Protein AF-A0A8T4CDT0-F1 (afdb_monomer_lite)

Foldseek 3Di:
DDKWKWWFDPVCPVVVVVLCPPPLNVPWDWDWDACVVLVHPDRTIIIMTHDDPVNVVSSQVSCVVGTHTDPPVVRVSVVVSVVVVVVVVVVVVVVVPPD

Radius of gyration: 14.6 Å; chains: 1; bounding box: 38×32×34 Å

Structure (mmCIF, N/CA/C/O backbone):
data_AF-A0A8T4CDT0-F1
#
_entry.id   AF-A0A8T4CDT0-F1
#
loop_
_atom_site.group_PDB
_atom_site.id
_atom_site.type_symbol
_atom_site.label_atom_id
_atom_site.label_alt_id
_atom_site.label_comp_id
_atom_site.label_asym_id
_atom_site.label_entity_id
_atom_site.label_seq_id
_atom_site.pdbx_PDB_ins_code
_atom_site.Cartn_x
_atom_site.Cartn_y
_atom_site.Cartn_z
_atom_site.occupancy
_atom_site.B_iso_or_equiv
_atom_site.auth_seq_id
_atom_site.auth_comp_id
_atom_site.auth_asym_id
_atom_site.auth_atom_id
_atom_site.pdbx_PDB_model_num
ATOM 1 N N . MET A 1 1 ? 11.350 -11.730 -0.904 1.00 78.62 1 MET A N 1
ATOM 2 C CA . MET A 1 1 ? 10.974 -10.304 -0.797 1.00 78.62 1 MET A CA 1
ATOM 3 C C . MET A 1 1 ? 9.542 -10.195 -1.274 1.00 78.62 1 MET A C 1
ATOM 5 O O . MET A 1 1 ? 9.221 -10.829 -2.272 1.00 78.62 1 MET A O 1
ATOM 9 N N . ALA A 1 2 ? 8.692 -9.511 -0.519 1.00 90.19 2 ALA A N 1
ATOM 10 C CA . ALA A 1 2 ? 7.264 -9.381 -0.782 1.00 90.19 2 ALA A CA 1
ATOM 11 C C . ALA A 1 2 ? 6.897 -7.899 -0.911 1.00 90.19 2 ALA A C 1
ATOM 13 O O . ALA A 1 2 ? 7.514 -7.050 -0.266 1.00 90.19 2 ALA A O 1
ATOM 14 N N . THR A 1 3 ? 5.886 -7.615 -1.728 1.00 92.69 3 THR A N 1
ATOM 15 C CA . THR A 1 3 ? 5.437 -6.256 -2.034 1.00 92.69 3 THR A CA 1
ATOM 16 C C . THR A 1 3 ? 3.921 -6.186 -1.926 1.00 92.69 3 THR A C 1
ATOM 18 O O . THR A 1 3 ? 3.222 -7.108 -2.350 1.00 92.69 3 THR A O 1
ATOM 21 N N . VAL A 1 4 ? 3.402 -5.095 -1.370 1.00 94.38 4 VAL A N 1
ATOM 22 C CA . VAL A 1 4 ? 1.969 -4.792 -1.357 1.00 94.38 4 VAL A CA 1
ATOM 23 C C . VAL A 1 4 ? 1.745 -3.336 -1.731 1.00 94.38 4 VAL A C 1
ATOM 25 O O . VAL A 1 4 ? 2.520 -2.466 -1.346 1.00 94.38 4 VAL A O 1
ATOM 28 N N . VAL A 1 5 ? 0.666 -3.079 -2.464 1.00 95.12 5 VAL A N 1
ATOM 29 C CA . VAL A 1 5 ? 0.188 -1.726 -2.745 1.00 95.12 5 VAL A CA 1
ATOM 30 C C . VAL A 1 5 ? -1.140 -1.551 -2.034 1.00 95.12 5 VAL A C 1
ATOM 32 O O . VAL A 1 5 ? -2.063 -2.330 -2.255 1.00 95.12 5 VAL A O 1
ATOM 35 N N . ILE A 1 6 ? -1.229 -0.550 -1.168 1.00 94.94 6 ILE A N 1
ATOM 36 C CA . ILE A 1 6 ? -2.432 -0.239 -0.402 1.00 94.94 6 ILE A CA 1
ATOM 37 C C . ILE A 1 6 ? -3.058 1.028 -0.972 1.00 94.94 6 ILE A C 1
ATOM 39 O O . ILE A 1 6 ? -2.410 2.073 -1.031 1.00 94.94 6 ILE A O 1
ATOM 43 N N . GLY A 1 7 ? -4.320 0.924 -1.385 1.00 94.69 7 GLY A N 1
ATOM 44 C CA . GLY A 1 7 ? -5.133 2.053 -1.812 1.00 94.69 7 GLY A CA 1
ATOM 45 C C . GLY A 1 7 ? -5.822 2.689 -0.611 1.00 94.69 7 GLY A C 1
ATOM 46 O O . GLY A 1 7 ? -6.759 2.123 -0.051 1.00 94.69 7 GLY A O 1
ATOM 47 N N . VAL A 1 8 ? -5.364 3.872 -0.213 1.00 94.44 8 VAL A N 1
ATOM 48 C CA . VAL A 1 8 ? -5.927 4.655 0.890 1.00 94.44 8 VAL A CA 1
ATOM 49 C C . VAL A 1 8 ? -6.851 5.727 0.328 1.00 94.44 8 VAL A C 1
ATOM 51 O O . VAL A 1 8 ? -6.504 6.433 -0.621 1.00 94.44 8 VAL A O 1
ATOM 54 N N . LYS A 1 9 ? -8.041 5.884 0.914 1.00 90.44 9 LYS A N 1
ATOM 55 C CA . LYS A 1 9 ? -8.953 6.961 0.506 1.00 90.44 9 LYS A CA 1
ATOM 56 C C . LYS A 1 9 ? -8.366 8.320 0.875 1.00 90.44 9 LYS A C 1
ATOM 58 O O . LYS A 1 9 ? -7.773 8.481 1.942 1.00 90.44 9 LYS A O 1
ATOM 63 N N . LYS A 1 10 ? -8.599 9.324 0.027 1.00 86.94 10 LYS A N 1
ATOM 64 C CA . LYS A 1 10 ? -8.063 10.682 0.200 1.00 86.94 10 LYS A CA 1
ATOM 65 C C . LYS A 1 10 ? -8.385 11.294 1.572 1.00 86.94 10 LYS A C 1
ATOM 67 O O . LYS A 1 10 ? -7.527 11.940 2.162 1.00 86.94 10 LYS A O 1
ATOM 72 N N . GLU A 1 11 ? -9.564 11.007 2.123 1.00 89.00 11 GLU A N 1
ATOM 73 C CA . GLU A 1 11 ? -10.004 11.439 3.462 1.00 89.00 11 GLU A CA 1
ATOM 74 C C . GLU A 1 11 ? -9.150 10.896 4.629 1.00 89.00 11 GLU A C 1
ATOM 76 O O . GLU A 1 11 ? -9.064 11.531 5.678 1.00 89.00 11 GLU A O 1
ATOM 81 N N . PHE A 1 12 ? -8.484 9.748 4.456 1.00 91.06 12 PHE A N 1
ATOM 82 C CA . PHE A 1 12 ? -7.653 9.123 5.491 1.00 91.06 12 PHE A CA 1
ATOM 83 C C . PHE A 1 12 ? -6.150 9.322 5.277 1.00 91.06 12 PHE A C 1
ATOM 85 O O . PHE A 1 12 ? -5.348 8.856 6.088 1.00 91.06 12 PHE A O 1
ATOM 92 N N . THR A 1 13 ? -5.749 10.049 4.232 1.00 88.06 13 THR A N 1
ATOM 93 C CA . THR A 1 13 ? -4.335 10.346 3.936 1.00 88.06 13 THR A CA 1
ATOM 94 C C . THR A 1 13 ? -3.607 10.991 5.107 1.00 88.06 13 THR A C 1
ATOM 96 O O . THR A 1 13 ? -2.466 10.636 5.384 1.00 88.06 13 THR A O 1
ATOM 99 N N . SER A 1 14 ? -4.280 11.850 5.875 1.00 90.00 14 SER A N 1
ATOM 100 C CA . SER A 1 14 ? -3.706 12.484 7.067 1.00 90.00 14 SER A CA 1
ATOM 101 C C . SER A 1 14 ? -3.322 11.493 8.173 1.00 90.00 14 SER A C 1
ATOM 103 O O . SER A 1 14 ? -2.490 11.825 9.012 1.00 90.00 14 SER A O 1
ATOM 105 N N . LYS A 1 15 ? -3.894 10.279 8.182 1.00 90.06 15 LYS A N 1
ATOM 106 C CA . LYS A 1 15 ? -3.563 9.219 9.150 1.00 90.06 15 LYS A CA 1
ATOM 107 C C . LYS A 1 15 ? -2.398 8.340 8.697 1.00 90.06 15 LYS A C 1
ATOM 109 O O . LYS A 1 15 ? -1.733 7.744 9.538 1.00 90.06 15 LYS A O 1
ATOM 114 N N . VAL A 1 16 ? -2.108 8.283 7.394 1.00 90.69 16 VAL A N 1
ATOM 115 C CA . VAL A 1 16 ? -1.031 7.451 6.823 1.00 90.69 16 VAL A CA 1
ATOM 116 C C . VAL A 1 16 ? 0.325 7.662 7.517 1.00 90.69 16 VAL A C 1
ATOM 118 O O . VAL A 1 16 ? 0.945 6.661 7.869 1.00 90.69 16 VAL A O 1
ATOM 121 N N . PRO A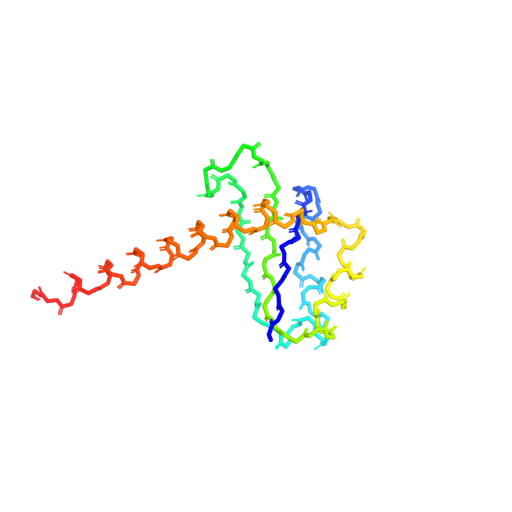 1 17 ? 0.790 8.896 7.803 1.00 90.75 17 PRO A N 1
ATOM 122 C CA . PRO A 1 17 ? 2.078 9.107 8.465 1.00 90.75 17 PRO A CA 1
ATOM 123 C C . PRO A 1 17 ? 2.168 8.483 9.860 1.00 90.75 17 PRO A C 1
ATOM 125 O O . PRO A 1 17 ? 3.258 8.135 10.299 1.00 90.75 17 PRO A O 1
ATOM 128 N N . GLU A 1 18 ? 1.048 8.366 10.575 1.00 92.19 18 GLU A N 1
ATOM 129 C CA . GLU A 1 18 ? 1.000 7.713 11.885 1.00 92.19 18 GLU A CA 1
ATOM 130 C C . GLU A 1 18 ? 1.064 6.190 11.737 1.00 92.19 18 GLU A C 1
ATOM 132 O O . GLU A 1 18 ? 1.841 5.538 12.428 1.00 92.19 18 GLU A O 1
ATOM 137 N N . LEU A 1 19 ? 0.328 5.637 10.771 1.00 91.12 19 LEU A N 1
ATOM 138 C CA . LEU A 1 19 ? 0.334 4.206 10.453 1.00 91.12 19 LEU A CA 1
ATOM 139 C C . LEU A 1 19 ? 1.715 3.706 10.006 1.00 91.12 19 LEU A C 1
ATOM 141 O O . LEU A 1 19 ? 2.134 2.608 10.366 1.00 91.12 19 LEU A O 1
ATOM 145 N N . LEU A 1 20 ? 2.448 4.528 9.253 1.00 90.00 20 LEU A N 1
ATOM 146 C CA . LEU A 1 20 ? 3.799 4.209 8.788 1.00 90.00 20 LEU A CA 1
ATOM 147 C C . LEU A 1 20 ? 4.846 4.179 9.910 1.00 90.00 20 LEU A C 1
ATOM 149 O O . LEU A 1 20 ? 5.919 3.623 9.703 1.00 90.00 20 LEU A O 1
ATOM 153 N N . LYS A 1 21 ? 4.553 4.742 11.091 1.00 91.38 21 LYS A N 1
ATOM 154 C CA . LYS A 1 21 ? 5.447 4.692 12.262 1.00 91.38 21 LYS A CA 1
ATOM 155 C C . LYS A 1 21 ? 5.391 3.363 13.014 1.00 91.38 21 LYS A C 1
ATOM 157 O O . LYS A 1 21 ? 6.119 3.205 13.991 1.00 91.38 21 LYS A O 1
ATOM 162 N N . ASP A 1 22 ? 4.541 2.425 12.598 1.00 93.25 22 ASP A N 1
ATOM 163 C CA . ASP A 1 22 ? 4.534 1.078 13.167 1.00 93.25 22 ASP A CA 1
ATOM 164 C C . ASP A 1 22 ? 5.935 0.447 13.068 1.00 93.25 22 ASP A C 1
ATOM 166 O O . ASP A 1 22 ? 6.613 0.561 12.045 1.00 93.25 22 ASP A O 1
ATOM 170 N N . ASP A 1 23 ? 6.393 -0.201 14.142 1.00 90.75 23 ASP A N 1
ATOM 171 C CA . ASP A 1 23 ? 7.771 -0.704 14.254 1.00 90.75 23 ASP A CA 1
ATOM 172 C C . ASP A 1 23 ? 8.135 -1.707 13.150 1.00 90.75 23 ASP A C 1
ATOM 174 O O . ASP A 1 23 ? 9.277 -1.732 12.697 1.00 90.75 23 ASP A O 1
ATOM 178 N N . LEU A 1 24 ? 7.179 -2.508 12.672 1.00 91.62 24 LEU A N 1
ATOM 179 C CA . LEU A 1 24 ? 7.445 -3.458 11.594 1.00 91.62 24 LEU A CA 1
ATOM 180 C C . LEU A 1 24 ? 7.306 -2.800 10.225 1.00 91.62 24 LEU A C 1
ATOM 182 O O . LEU A 1 24 ? 8.109 -3.099 9.345 1.00 91.62 24 LEU A O 1
ATOM 186 N N . VAL A 1 25 ? 6.329 -1.909 10.036 1.00 91.50 25 VAL A N 1
ATOM 187 C CA . VAL A 1 25 ? 6.105 -1.232 8.747 1.00 91.50 25 VAL A CA 1
ATOM 188 C C . VAL A 1 25 ? 7.235 -0.248 8.437 1.00 91.50 25 VAL A C 1
ATOM 190 O O . VAL A 1 25 ? 7.775 -0.279 7.337 1.00 91.50 25 VAL A O 1
ATOM 193 N N . SER A 1 26 ? 7.657 0.556 9.417 1.00 92.31 26 SER A N 1
ATOM 194 C CA . SER A 1 26 ? 8.724 1.565 9.282 1.00 92.31 26 SER A CA 1
ATOM 195 C C . SER A 1 26 ? 10.099 0.991 8.928 1.00 92.31 26 SER A C 1
ATOM 197 O O . SER A 1 26 ? 10.955 1.708 8.416 1.00 92.31 26 SER A O 1
ATOM 199 N N . ARG A 1 27 ? 10.321 -0.304 9.184 1.00 93.50 27 ARG A N 1
ATOM 200 C CA . ARG A 1 27 ? 11.545 -1.029 8.803 1.00 93.50 27 ARG A CA 1
ATOM 201 C C . ARG A 1 27 ? 11.543 -1.500 7.349 1.00 93.50 27 ARG A C 1
ATOM 203 O O . ARG A 1 27 ? 12.552 -2.040 6.899 1.00 93.50 27 ARG A O 1
ATOM 210 N N . GLN A 1 28 ? 10.417 -1.372 6.651 1.00 94.12 28 GLN A N 1
ATOM 211 C CA . GLN A 1 28 ? 10.286 -1.760 5.250 1.00 94.12 28 GLN A CA 1
ATOM 212 C C . GLN A 1 28 ? 10.558 -0.562 4.335 1.00 94.12 28 GLN A C 1
ATOM 214 O O . GLN A 1 28 ? 10.541 0.592 4.766 1.00 94.12 28 GLN A O 1
ATOM 219 N N . SER A 1 29 ? 10.773 -0.834 3.052 1.00 93.81 29 SER A N 1
ATOM 220 C CA . SER A 1 29 ? 10.834 0.209 2.033 1.00 93.81 29 SER A CA 1
ATOM 221 C C . SER A 1 29 ? 9.419 0.694 1.738 1.00 93.81 29 SER A C 1
ATOM 223 O O . SER A 1 29 ? 8.570 -0.085 1.311 1.00 93.81 29 SER A O 1
ATOM 225 N N . ILE A 1 30 ? 9.156 1.973 2.003 1.00 93.25 30 ILE A N 1
ATOM 226 C CA . ILE A 1 30 ? 7.837 2.588 1.843 1.00 93.25 30 ILE A CA 1
ATOM 227 C C . ILE A 1 30 ? 7.925 3.662 0.764 1.00 93.25 30 ILE A C 1
ATOM 229 O O . ILE A 1 30 ? 8.667 4.633 0.913 1.00 93.25 30 ILE A O 1
ATOM 233 N N . THR A 1 31 ? 7.097 3.533 -0.265 1.00 92.12 31 THR A N 1
ATOM 234 C CA . THR A 1 31 ? 6.943 4.523 -1.330 1.00 92.12 31 THR A CA 1
ATOM 235 C C . THR A 1 31 ? 5.499 4.995 -1.366 1.00 92.12 31 THR A C 1
ATOM 237 O O . THR A 1 31 ? 4.569 4.192 -1.401 1.00 92.12 31 THR A O 1
ATOM 240 N N . THR A 1 32 ? 5.286 6.308 -1.355 1.00 91.88 32 THR A N 1
ATOM 241 C CA . THR A 1 32 ? 3.947 6.902 -1.414 1.00 91.88 32 THR A CA 1
ATOM 242 C C . THR A 1 32 ? 3.763 7.713 -2.691 1.00 91.88 32 THR A C 1
ATOM 244 O O . THR A 1 32 ? 4.610 8.528 -3.075 1.00 91.88 32 THR A O 1
ATOM 247 N N . ARG A 1 33 ? 2.646 7.472 -3.379 1.00 91.62 33 ARG A N 1
ATOM 248 C CA .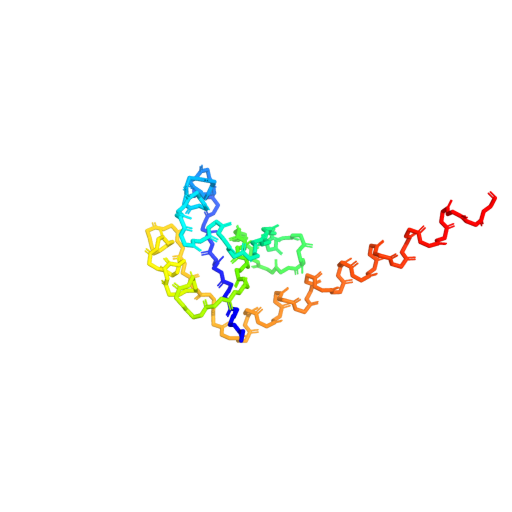 ARG A 1 33 ? 2.282 8.143 -4.631 1.00 91.62 33 ARG A CA 1
ATOM 249 C C . ARG A 1 33 ? 0.784 8.362 -4.704 1.00 91.62 33 ARG A C 1
ATOM 251 O O . ARG A 1 33 ? 0.001 7.578 -4.187 1.00 91.62 33 ARG A O 1
ATOM 258 N N . GLU A 1 34 ? 0.369 9.421 -5.375 1.00 90.69 34 GLU A N 1
ATOM 259 C CA . GLU A 1 34 ? -1.040 9.616 -5.700 1.00 90.69 34 GLU A CA 1
ATOM 260 C C . GLU A 1 34 ? -1.359 8.876 -6.997 1.00 90.69 34 GLU A C 1
ATOM 262 O O . GLU A 1 34 ? -0.589 8.948 -7.952 1.00 90.69 34 GLU A O 1
ATOM 267 N N . ALA A 1 35 ? -2.500 8.191 -7.066 1.00 89.25 35 ALA A N 1
ATOM 268 C CA . ALA A 1 35 ? -2.913 7.512 -8.293 1.00 89.25 35 ALA A CA 1
ATOM 269 C C . ALA A 1 35 ? -3.026 8.488 -9.483 1.00 89.25 35 ALA A C 1
ATOM 271 O O . ALA A 1 35 ? -2.613 8.155 -10.593 1.00 89.25 35 ALA A O 1
ATOM 272 N N . ALA A 1 36 ? -3.457 9.727 -9.230 1.00 86.94 36 ALA A N 1
ATOM 273 C CA . ALA A 1 36 ? -3.474 10.794 -10.227 1.00 86.94 36 ALA A CA 1
ATOM 274 C C . ALA A 1 36 ? -2.076 11.141 -10.781 1.00 86.94 36 ALA A C 1
ATOM 276 O O . ALA A 1 36 ? -1.965 11.477 -11.958 1.00 86.94 36 ALA A O 1
ATOM 277 N N . ALA A 1 37 ? -1.015 11.032 -9.970 1.00 86.00 37 ALA A N 1
ATOM 278 C CA . ALA A 1 37 ? 0.360 11.271 -10.421 1.00 86.00 37 ALA A CA 1
ATOM 279 C C . ALA A 1 37 ? 0.848 10.173 -11.381 1.00 86.00 37 ALA A C 1
ATOM 281 O O . ALA A 1 37 ? 1.627 10.448 -12.282 1.00 86.00 37 ALA A O 1
ATOM 282 N N . LEU A 1 38 ? 0.323 8.952 -11.238 1.00 84.19 38 LEU A N 1
ATOM 283 C CA . LEU A 1 38 ? 0.624 7.810 -12.108 1.00 84.19 38 LEU A CA 1
ATOM 284 C C . LEU A 1 38 ? -0.285 7.731 -13.346 1.00 84.19 38 LEU A C 1
ATOM 286 O O . LEU A 1 38 ? -0.324 6.696 -14.012 1.00 84.19 38 LEU A O 1
ATOM 290 N N . GLU A 1 39 ? -1.043 8.795 -13.635 1.00 83.31 39 GLU A N 1
ATOM 291 C CA . GLU A 1 39 ? -2.050 8.847 -14.706 1.00 83.31 39 GLU A CA 1
ATOM 292 C C . GLU A 1 39 ? -3.147 7.769 -14.569 1.00 83.31 39 GLU A C 1
ATOM 294 O O . GLU A 1 39 ? -3.806 7.395 -15.544 1.00 83.31 39 GLU A O 1
ATOM 299 N N . LEU A 1 40 ? -3.363 7.256 -13.354 1.00 83.69 40 LEU A N 1
ATOM 300 C CA . LEU A 1 40 ? -4.407 6.278 -13.070 1.00 83.69 40 LEU A CA 1
ATOM 301 C C . LEU A 1 40 ? -5.740 6.997 -12.847 1.00 83.69 40 LEU A C 1
ATOM 303 O O . LEU A 1 40 ? -5.803 8.060 -12.230 1.00 83.69 40 LEU A O 1
ATOM 307 N N . LYS A 1 41 ? -6.843 6.383 -13.291 1.00 77.38 41 LYS A N 1
ATOM 308 C CA . LYS A 1 41 ? -8.217 6.896 -13.101 1.00 77.38 41 LYS A CA 1
ATOM 309 C C . LYS A 1 41 ? -8.745 6.689 -11.672 1.00 77.38 41 LYS A C 1
ATOM 311 O O . LYS A 1 41 ? -9.919 6.384 -11.486 1.00 77.38 41 LYS A O 1
ATOM 316 N N . SER A 1 42 ? -7.880 6.826 -10.676 1.00 80.69 42 SER A N 1
ATOM 317 C CA . SER A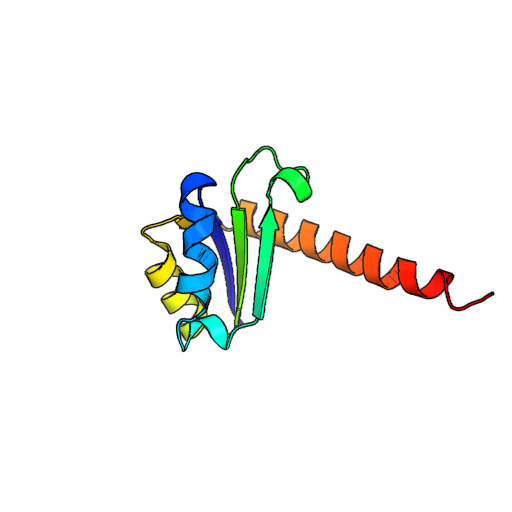 1 42 ? -8.206 6.670 -9.262 1.00 80.69 42 SER A CA 1
ATOM 318 C C . SER A 1 42 ? -7.750 7.907 -8.498 1.00 80.69 42 SER A C 1
ATOM 320 O O . SER A 1 42 ? -6.692 8.464 -8.766 1.00 80.69 42 SER A O 1
ATOM 322 N N . GLU A 1 43 ? -8.532 8.320 -7.505 1.00 85.44 43 GLU A N 1
ATOM 323 C CA . GLU A 1 43 ? -8.183 9.416 -6.583 1.00 85.44 43 GLU A CA 1
ATOM 324 C C . GLU A 1 43 ? -7.606 8.890 -5.258 1.00 85.44 43 GLU A C 1
ATOM 326 O O . GLU A 1 43 ? -7.604 9.573 -4.231 1.00 85.44 43 GLU A O 1
ATOM 331 N N . LEU A 1 44 ? -7.158 7.634 -5.268 1.00 90.50 44 LEU A N 1
ATOM 332 C CA . LEU A 1 44 ? -6.597 6.960 -4.108 1.00 90.50 44 LEU A CA 1
ATOM 333 C C . LEU A 1 44 ? -5.143 7.378 -3.889 1.00 90.50 44 LEU A C 1
ATOM 335 O O . LEU A 1 44 ? -4.378 7.614 -4.826 1.00 90.50 44 LEU A O 1
ATOM 339 N N . PHE A 1 45 ? -4.761 7.413 -2.621 1.00 92.81 45 PHE A N 1
ATOM 340 C CA . PHE A 1 45 ? -3.381 7.548 -2.202 1.00 92.81 45 PHE A CA 1
ATOM 341 C C . PHE A 1 45 ? -2.761 6.158 -2.096 1.00 92.81 45 PHE A C 1
ATOM 343 O O . PHE A 1 45 ? -3.236 5.309 -1.344 1.00 92.81 45 PHE A O 1
ATOM 350 N N . LEU A 1 46 ? -1.726 5.916 -2.885 1.00 93.25 46 LEU A N 1
ATOM 351 C CA . LEU A 1 46 ? -1.082 4.624 -3.036 1.00 93.25 46 LEU A CA 1
ATOM 352 C C . LEU A 1 46 ? 0.118 4.545 -2.102 1.00 93.25 46 LEU A C 1
ATOM 354 O O . LEU A 1 46 ? 1.028 5.373 -2.157 1.00 93.25 46 LEU A O 1
ATOM 358 N N . VAL A 1 47 ? 0.118 3.524 -1.253 1.00 94.31 47 VAL A N 1
ATOM 359 C CA . VAL A 1 47 ? 1.225 3.212 -0.350 1.00 94.31 47 VAL A CA 1
ATOM 360 C C . VAL A 1 47 ? 1.806 1.873 -0.780 1.00 94.31 47 VAL A C 1
ATOM 362 O O . VAL A 1 47 ? 1.195 0.826 -0.570 1.00 94.31 47 VAL A O 1
ATOM 365 N N . ILE A 1 48 ? 2.964 1.914 -1.429 1.00 94.62 48 ILE A N 1
ATOM 366 C CA . ILE A 1 48 ? 3.730 0.738 -1.832 1.00 94.62 48 ILE A CA 1
ATOM 367 C C . ILE A 1 48 ? 4.681 0.392 -0.693 1.00 94.62 48 ILE A C 1
ATOM 369 O O . ILE A 1 48 ? 5.428 1.246 -0.220 1.00 94.62 48 ILE A O 1
ATOM 373 N N . ILE A 1 49 ? 4.632 -0.852 -0.234 1.00 94.56 49 ILE A N 1
ATOM 374 C CA . ILE A 1 49 ? 5.477 -1.345 0.850 1.00 94.56 49 ILE A CA 1
ATOM 375 C C . ILE A 1 49 ? 6.195 -2.585 0.337 1.00 94.56 49 ILE A C 1
ATOM 377 O O . ILE A 1 49 ? 5.555 -3.548 -0.087 1.00 94.56 49 ILE A O 1
ATOM 381 N N . GLU A 1 50 ? 7.522 -2.544 0.370 1.00 93.62 50 GLU A N 1
ATOM 382 C CA . GLU A 1 50 ? 8.424 -3.589 -0.104 1.00 93.62 50 GLU A CA 1
ATOM 383 C C . GLU A 1 50 ? 9.300 -4.067 1.049 1.00 93.62 50 GLU A C 1
ATOM 385 O O . GLU A 1 50 ? 9.974 -3.282 1.716 1.00 93.62 50 GLU A O 1
ATOM 390 N N . GLY A 1 51 ? 9.290 -5.371 1.313 1.00 92.81 51 GLY A N 1
ATOM 391 C CA . GLY A 1 51 ? 9.975 -5.888 2.486 1.00 92.81 51 GLY A CA 1
ATOM 392 C C . GLY A 1 51 ? 9.853 -7.388 2.692 1.00 92.81 51 GLY A C 1
ATOM 393 O O . GLY A 1 51 ? 9.801 -8.186 1.747 1.00 92.81 51 GLY A O 1
ATOM 394 N N . ASN A 1 52 ? 9.856 -7.789 3.961 1.00 93.62 52 ASN A N 1
ATOM 395 C CA . ASN A 1 52 ? 9.624 -9.173 4.360 1.00 93.62 52 ASN A CA 1
ATOM 396 C C . ASN A 1 52 ? 8.128 -9.461 4.563 1.00 93.62 52 ASN A C 1
ATOM 398 O O . ASN A 1 52 ? 7.330 -8.557 4.791 1.00 93.62 52 ASN A O 1
ATOM 402 N N . GLU A 1 53 ? 7.743 -10.737 4.528 1.00 92.62 53 GLU A N 1
ATOM 403 C CA . GLU A 1 53 ? 6.336 -11.147 4.669 1.00 92.62 53 GLU A CA 1
ATOM 404 C C . GLU A 1 53 ? 5.692 -10.596 5.947 1.00 92.62 53 GLU A C 1
ATOM 406 O O . GLU A 1 53 ? 4.601 -10.040 5.885 1.00 92.62 53 GLU A O 1
ATOM 411 N N . LYS A 1 54 ? 6.414 -10.616 7.076 1.00 92.44 54 LYS A N 1
ATOM 412 C CA . LYS A 1 54 ? 5.929 -10.074 8.356 1.00 92.44 54 LYS A CA 1
ATOM 413 C C . LYS A 1 54 ? 5.585 -8.583 8.289 1.00 92.44 54 LYS A C 1
ATOM 415 O O . LYS A 1 54 ? 4.560 -8.170 8.824 1.00 92.44 54 LYS A O 1
ATOM 420 N N . GLY A 1 55 ? 6.431 -7.772 7.654 1.00 93.19 55 GLY A N 1
ATOM 421 C CA . GLY A 1 55 ? 6.183 -6.342 7.470 1.00 93.19 55 GLY A CA 1
ATOM 422 C C . GLY A 1 55 ? 4.990 -6.086 6.552 1.00 93.19 55 GLY A C 1
ATOM 423 O O . GLY A 1 55 ? 4.179 -5.206 6.828 1.00 93.19 55 GLY A O 1
ATOM 424 N N . ILE A 1 56 ? 4.833 -6.906 5.510 1.00 93.69 56 ILE A N 1
ATOM 425 C CA . ILE A 1 56 ? 3.705 -6.828 4.574 1.00 93.69 56 ILE A CA 1
ATOM 426 C C . ILE A 1 56 ? 2.384 -7.219 5.239 1.00 93.69 56 ILE A C 1
ATOM 428 O O . ILE A 1 56 ? 1.381 -6.526 5.069 1.00 93.69 56 ILE A O 1
ATOM 432 N N . GLU A 1 57 ? 2.359 -8.307 6.006 1.00 94.12 57 GLU A N 1
ATOM 433 C CA . GLU A 1 57 ? 1.178 -8.710 6.770 1.00 94.12 57 GLU A CA 1
ATOM 434 C C . GLU A 1 57 ? 0.788 -7.628 7.775 1.00 94.12 57 GLU A C 1
ATOM 436 O O . GLU A 1 57 ? -0.371 -7.208 7.806 1.00 94.12 57 GLU A O 1
ATOM 441 N N . ARG A 1 58 ? 1.766 -7.091 8.515 1.00 94.69 58 ARG A N 1
ATOM 442 C CA . ARG A 1 58 ? 1.517 -6.005 9.461 1.00 94.69 58 ARG A CA 1
ATOM 443 C C . ARG A 1 58 ? 0.969 -4.758 8.775 1.00 94.69 58 ARG A C 1
ATOM 445 O O . ARG A 1 58 ? 0.005 -4.179 9.265 1.00 94.69 58 ARG A O 1
ATOM 452 N N . ALA A 1 59 ? 1.531 -4.370 7.633 1.00 93.56 59 ALA A N 1
ATOM 453 C CA . ALA A 1 59 ? 1.035 -3.242 6.858 1.00 93.56 59 ALA A CA 1
ATOM 454 C C . ALA A 1 59 ? -0.432 -3.427 6.455 1.00 93.56 59 ALA A C 1
ATOM 456 O O . ALA A 1 59 ? -1.240 -2.522 6.649 1.00 93.56 59 ALA A O 1
ATOM 457 N N . LYS A 1 60 ? -0.813 -4.615 5.970 1.00 93.25 60 LYS A N 1
ATOM 458 C CA . LYS A 1 60 ? -2.216 -4.906 5.645 1.00 93.25 60 LYS A CA 1
ATOM 459 C C . LYS A 1 60 ? -3.114 -4.705 6.862 1.00 93.25 60 LYS A C 1
ATOM 461 O O . LYS A 1 60 ? -4.165 -4.093 6.731 1.00 93.25 60 LYS A O 1
ATOM 466 N N . GLU A 1 61 ? -2.711 -5.177 8.039 1.00 9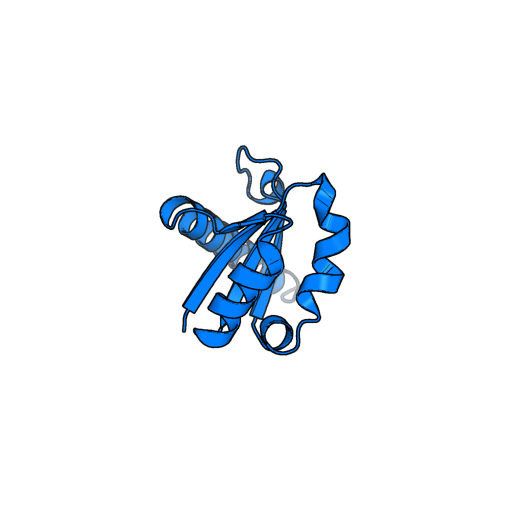3.81 61 GLU A N 1
ATOM 467 C CA . GLU A 1 61 ? -3.506 -5.019 9.262 1.00 93.81 61 GLU A CA 1
ATOM 468 C C . GLU A 1 61 ? -3.634 -3.571 9.733 1.00 93.81 61 GLU A C 1
ATOM 470 O O . GLU A 1 61 ? -4.734 -3.133 10.064 1.00 93.81 61 GLU A O 1
ATOM 475 N N . VAL A 1 62 ? -2.527 -2.830 9.741 1.00 93.50 62 VAL A N 1
ATOM 476 C CA . VAL A 1 62 ? -2.476 -1.437 10.203 1.00 93.50 62 VAL A CA 1
ATOM 477 C C . VAL A 1 62 ? -3.299 -0.522 9.291 1.00 93.50 62 VAL A C 1
ATOM 479 O O . VAL A 1 62 ? -3.924 0.425 9.765 1.00 93.50 62 VAL A O 1
ATOM 482 N N . PHE A 1 63 ? -3.345 -0.822 7.991 1.00 93.25 63 PHE A N 1
ATOM 483 C CA . PHE A 1 63 ? -4.043 -0.002 7.005 1.00 93.25 63 PHE A CA 1
ATOM 484 C C . PHE A 1 63 ? -5.505 -0.396 6.744 1.00 93.25 63 PHE A C 1
ATOM 486 O O . PHE A 1 63 ? -6.231 0.431 6.197 1.00 93.25 63 PHE A O 1
ATOM 493 N N . LYS A 1 64 ? -5.981 -1.565 7.211 1.00 92.00 64 LYS A N 1
ATOM 494 C CA . LYS A 1 64 ? -7.405 -1.979 7.150 1.00 92.00 64 LYS A CA 1
ATOM 495 C C . LYS A 1 64 ? -8.432 -0.867 7.447 1.00 92.00 64 LYS A C 1
ATOM 497 O O . LYS A 1 64 ? -9.431 -0.808 6.736 1.00 92.00 64 LYS A O 1
ATOM 502 N N . PRO A 1 65 ? -8.266 0.001 8.471 1.00 91.00 65 PRO A N 1
ATOM 503 C CA . PRO A 1 65 ? -9.268 1.028 8.775 1.00 91.00 65 PRO A CA 1
ATOM 504 C C . PRO A 1 65 ? -9.289 2.211 7.795 1.00 91.00 65 PRO A C 1
ATOM 506 O O . PRO A 1 65 ? -10.221 3.010 7.849 1.00 91.00 65 PRO A O 1
ATOM 509 N N . VAL A 1 66 ? -8.270 2.370 6.946 1.00 91.38 66 VAL A N 1
ATOM 510 C CA . VAL A 1 66 ? -8.106 3.545 6.069 1.00 91.38 66 VAL A CA 1
ATOM 511 C C . VAL A 1 66 ? -8.061 3.199 4.580 1.00 91.38 66 VAL A C 1
ATOM 513 O O . VAL A 1 66 ? -8.263 4.076 3.735 1.00 91.38 66 VAL A O 1
ATOM 516 N N . GLY A 1 67 ? -7.790 1.939 4.250 1.00 91.12 67 GLY A N 1
ATOM 517 C CA . GLY A 1 67 ? -7.597 1.480 2.887 1.00 91.12 67 GLY A CA 1
ATOM 518 C C . GLY A 1 67 ? -7.485 -0.033 2.785 1.00 91.12 67 GLY A C 1
ATOM 519 O O . GLY A 1 67 ? -7.452 -0.754 3.782 1.00 91.12 67 GLY A O 1
ATOM 520 N N . GLU A 1 68 ? -7.412 -0.507 1.550 1.00 92.81 68 GLU A N 1
ATOM 521 C CA . GLU A 1 68 ? -7.359 -1.931 1.236 1.00 92.81 68 GLU A CA 1
ATOM 522 C C . GLU A 1 68 ? -6.202 -2.218 0.274 1.00 92.81 68 GLU A C 1
ATOM 524 O O . GLU A 1 68 ? -5.840 -1.359 -0.539 1.00 92.81 68 GLU A O 1
ATOM 529 N N . PRO A 1 69 ? -5.577 -3.405 0.364 1.00 93.75 69 PRO A N 1
ATOM 530 C CA . PRO A 1 69 ? -4.590 -3.815 -0.618 1.00 93.75 69 PRO A CA 1
ATOM 531 C C . PRO A 1 69 ? -5.245 -3.914 -1.998 1.00 93.75 69 PRO A C 1
ATOM 533 O O . PRO A 1 69 ? -6.291 -4.545 -2.155 1.00 93.75 69 PRO A O 1
ATOM 536 N N . LEU A 1 70 ? -4.611 -3.305 -2.997 1.00 92.12 70 LEU A N 1
ATOM 537 C CA . LEU A 1 70 ? -5.057 -3.401 -4.378 1.00 92.12 70 LEU A CA 1
ATOM 538 C C . LEU A 1 70 ? -4.903 -4.839 -4.893 1.00 92.12 70 LEU A C 1
ATOM 540 O O . LEU A 1 70 ? -3.984 -5.556 -4.475 1.00 92.12 70 LEU A O 1
ATOM 544 N N . PRO A 1 71 ? -5.769 -5.271 -5.825 1.00 91.38 71 PRO A N 1
ATOM 545 C CA . PRO A 1 71 ? -5.603 -6.554 -6.486 1.00 91.38 71 PRO A CA 1
ATOM 546 C C . PRO A 1 71 ? -4.272 -6.594 -7.241 1.00 91.38 71 PRO A C 1
ATOM 548 O O . PRO A 1 71 ? -3.787 -5.576 -7.734 1.00 91.38 71 PRO A O 1
ATOM 551 N N . GLU A 1 72 ? -3.698 -7.792 -7.374 1.00 88.31 72 GLU A N 1
ATOM 552 C CA . GLU A 1 72 ? -2.355 -8.001 -7.939 1.00 88.31 72 GLU A CA 1
ATOM 553 C C . GLU A 1 72 ? -2.149 -7.293 -9.285 1.00 88.31 72 GLU A C 1
ATOM 555 O O . GLU A 1 72 ? -1.099 -6.704 -9.525 1.00 88.31 72 GLU A O 1
ATOM 560 N N . LYS A 1 73 ? -3.173 -7.297 -10.144 1.00 88.94 73 LYS A N 1
ATOM 561 C CA . LYS A 1 73 ? -3.127 -6.638 -11.451 1.00 88.94 73 LYS A CA 1
ATOM 562 C C . LYS A 1 73 ? -2.926 -5.122 -11.336 1.00 88.94 73 LYS A C 1
ATOM 564 O O . LYS A 1 73 ? -2.060 -4.581 -12.016 1.00 88.94 73 LYS A O 1
ATOM 569 N N . GLU A 1 74 ? -3.699 -4.457 -10.481 1.00 89.75 74 GLU A N 1
ATOM 570 C CA . GLU A 1 74 ? -3.589 -3.008 -10.259 1.00 89.75 74 GLU A CA 1
ATOM 571 C C . GLU A 1 74 ? -2.305 -2.668 -9.502 1.00 89.75 74 GLU A C 1
ATOM 573 O O . GLU A 1 74 ? -1.586 -1.749 -9.881 1.00 89.75 74 GLU A O 1
ATOM 578 N N . ALA A 1 75 ? -1.962 -3.455 -8.480 1.00 91.31 75 ALA A N 1
ATOM 579 C CA . ALA A 1 75 ? -0.715 -3.295 -7.741 1.00 91.31 75 ALA A CA 1
ATOM 580 C C . ALA A 1 75 ? 0.506 -3.370 -8.672 1.00 91.31 75 ALA A C 1
ATOM 582 O O . ALA A 1 75 ? 1.420 -2.556 -8.565 1.00 91.31 75 ALA A O 1
ATOM 583 N N . ARG A 1 76 ? 0.508 -4.312 -9.622 1.00 90.88 76 ARG A N 1
ATOM 584 C CA . ARG A 1 76 ? 1.587 -4.465 -10.600 1.00 90.88 76 ARG A CA 1
ATOM 585 C C . ARG A 1 76 ? 1.674 -3.280 -11.556 1.00 90.88 76 ARG A C 1
ATOM 587 O O . ARG A 1 76 ? 2.780 -2.836 -11.835 1.00 90.88 76 ARG A O 1
ATOM 594 N N . GLU A 1 77 ? 0.539 -2.757 -12.013 1.00 91.50 77 GLU A N 1
ATOM 595 C CA . GLU A 1 77 ? 0.497 -1.552 -12.848 1.00 91.50 77 GLU A CA 1
ATOM 596 C C . GLU A 1 77 ? 1.063 -0.334 -12.105 1.00 91.50 77 GLU A C 1
ATOM 598 O O . GLU A 1 77 ? 1.900 0.382 -12.648 1.00 91.50 77 GLU A O 1
ATOM 603 N N . VAL A 1 78 ? 0.692 -0.148 -10.833 1.00 91.62 78 VAL A N 1
ATOM 604 C CA . VAL A 1 78 ? 1.246 0.910 -9.973 1.00 91.62 78 VAL A CA 1
ATOM 605 C C . VAL A 1 78 ? 2.764 0.781 -9.845 1.00 91.62 78 VAL A C 1
ATOM 607 O O . VAL A 1 78 ? 3.477 1.758 -10.051 1.00 91.62 78 VAL A O 1
ATOM 610 N N . ILE A 1 79 ? 3.268 -0.413 -9.523 1.00 90.69 79 ILE A N 1
ATOM 611 C CA . ILE A 1 79 ? 4.708 -0.654 -9.338 1.00 90.69 79 ILE A CA 1
ATOM 612 C C . ILE A 1 79 ? 5.484 -0.375 -10.630 1.00 90.69 79 ILE A C 1
ATOM 614 O O . ILE A 1 79 ? 6.545 0.245 -10.585 1.00 90.69 79 ILE A O 1
ATOM 618 N N . ASP A 1 80 ? 4.959 -0.814 -11.775 1.00 90.81 80 ASP A N 1
ATOM 619 C CA . ASP A 1 80 ? 5.584 -0.603 -13.082 1.00 90.81 80 ASP A CA 1
ATOM 620 C C . ASP A 1 80 ? 5.670 0.892 -13.423 1.00 90.81 80 ASP A C 1
ATOM 622 O O . ASP A 1 80 ? 6.736 1.391 -13.783 1.00 90.81 80 ASP A O 1
ATOM 626 N N . ARG A 1 81 ? 4.580 1.637 -13.188 1.00 90.81 81 ARG A N 1
ATOM 627 C CA . ARG A 1 81 ? 4.535 3.094 -13.370 1.00 90.81 81 ARG A CA 1
ATOM 628 C C . ARG A 1 81 ? 5.528 3.819 -12.469 1.00 90.81 81 ARG A C 1
ATOM 630 O O . ARG A 1 81 ? 6.280 4.653 -12.965 1.00 90.81 81 ARG A O 1
ATOM 637 N N . VAL A 1 82 ? 5.570 3.472 -11.183 1.00 89.19 82 VAL A N 1
ATOM 638 C CA . VAL A 1 82 ? 6.516 4.068 -10.228 1.00 89.19 82 VAL A CA 1
ATOM 639 C C . VAL A 1 82 ? 7.955 3.807 -10.659 1.00 89.19 82 VAL A C 1
ATOM 641 O O . VAL A 1 82 ? 8.739 4.747 -10.741 1.00 89.19 82 VAL A O 1
ATOM 644 N N . ARG A 1 83 ? 8.294 2.566 -11.025 1.00 87.56 83 ARG A N 1
ATOM 645 C CA . ARG A 1 83 ? 9.634 2.238 -11.534 1.00 87.56 83 ARG A CA 1
ATOM 646 C C . ARG A 1 83 ? 9.982 3.011 -12.799 1.00 87.56 83 ARG A C 1
ATOM 648 O O . ARG A 1 83 ? 11.099 3.504 -12.909 1.00 87.56 83 ARG A O 1
ATOM 655 N N . ALA A 1 84 ? 9.045 3.138 -13.735 1.00 87.31 84 ALA A N 1
ATOM 656 C CA . ALA A 1 84 ? 9.264 3.886 -14.967 1.00 87.31 84 ALA A CA 1
ATOM 657 C C . ALA A 1 84 ? 9.512 5.382 -14.701 1.00 87.31 84 ALA A C 1
ATOM 659 O O . ALA A 1 84 ? 10.326 5.999 -15.387 1.00 87.31 84 ALA A O 1
ATOM 660 N N . GLU A 1 85 ? 8.832 5.981 -13.719 1.00 84.06 85 GLU A N 1
ATOM 661 C CA . GLU A 1 85 ? 9.098 7.360 -13.296 1.00 84.06 85 GLU A CA 1
ATOM 662 C C . GLU A 1 85 ? 10.460 7.510 -12.612 1.00 84.06 85 GLU A C 1
ATOM 664 O O . GLU A 1 85 ? 11.205 8.438 -12.934 1.00 84.06 85 GLU A O 1
ATOM 669 N N . GLU A 1 86 ? 10.814 6.598 -11.704 1.00 82.06 86 GLU A N 1
ATOM 670 C CA . GLU A 1 86 ? 12.106 6.627 -11.012 1.00 82.06 86 GLU A CA 1
ATOM 671 C C . GLU A 1 86 ? 13.282 6.419 -11.975 1.00 82.06 86 GLU A C 1
ATOM 673 O O . GLU A 1 86 ? 14.292 7.118 -11.879 1.00 82.06 86 GLU A O 1
ATOM 678 N N . GLU A 1 87 ? 13.142 5.525 -12.956 1.00 80.00 87 GLU A N 1
ATOM 679 C CA . GLU A 1 87 ? 14.149 5.302 -13.995 1.00 80.00 87 GLU A CA 1
ATOM 680 C C . GLU A 1 87 ? 14.333 6.543 -14.880 1.00 80.00 87 GLU A C 1
ATOM 682 O O . GLU A 1 87 ? 15.464 6.984 -15.097 1.00 80.00 87 GLU A O 1
ATOM 687 N N . LYS A 1 88 ? 13.239 7.181 -15.323 1.00 75.44 88 LYS A N 1
ATOM 688 C CA . LYS A 1 88 ? 13.302 8.449 -16.072 1.00 75.44 88 LYS A CA 1
ATOM 689 C C . LYS A 1 88 ? 13.969 9.560 -15.264 1.00 75.44 88 LYS A C 1
ATOM 691 O O . LYS A 1 88 ? 14.772 10.312 -15.815 1.00 75.44 88 LYS A O 1
ATOM 696 N N . ALA A 1 89 ? 13.663 9.661 -13.970 1.00 70.44 89 ALA A N 1
ATOM 697 C CA . ALA A 1 89 ? 14.296 10.629 -13.081 1.00 70.44 89 ALA A CA 1
ATOM 698 C C . ALA A 1 89 ? 15.804 10.359 -12.936 1.00 70.44 89 ALA A C 1
ATOM 700 O O . ALA A 1 89 ? 16.603 11.290 -13.002 1.00 70.44 89 ALA A O 1
ATOM 701 N N . SER A 1 90 ? 16.205 9.091 -12.811 1.00 64.94 90 SER A N 1
ATOM 702 C CA . SER A 1 90 ? 17.613 8.688 -12.724 1.00 64.94 90 SER A CA 1
ATOM 703 C C . SER A 1 90 ? 18.385 8.966 -14.021 1.00 64.94 90 SER A C 1
ATOM 705 O O . SER A 1 90 ? 19.491 9.504 -13.979 1.00 64.94 90 SER A O 1
ATOM 707 N N . MET A 1 91 ? 17.781 8.693 -15.183 1.00 61.12 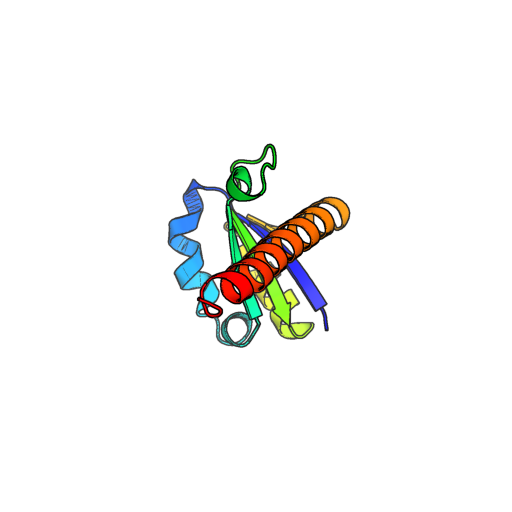91 MET A N 1
ATOM 708 C CA . MET A 1 91 ? 18.380 8.982 -16.491 1.00 61.12 91 MET A CA 1
ATOM 709 C C . MET A 1 91 ? 18.462 10.490 -16.790 1.00 61.12 91 MET A C 1
ATOM 711 O O . MET A 1 91 ? 19.400 10.931 -17.452 1.00 61.12 91 MET A O 1
ATOM 715 N N . GLY A 1 92 ? 17.528 11.297 -16.274 1.00 50.38 92 GLY A N 1
ATOM 716 C CA . GLY A 1 92 ? 17.512 12.754 -16.457 1.00 50.38 92 GLY A CA 1
ATOM 717 C C . GLY A 1 92 ? 18.614 13.509 -15.702 1.00 50.38 92 GLY A C 1
ATOM 718 O O . GLY A 1 92 ? 19.057 14.559 -16.160 1.00 50.38 92 GLY A O 1
ATOM 719 N N . VAL A 1 93 ? 19.113 12.971 -14.582 1.00 54.62 93 VAL A N 1
ATOM 720 C CA . VAL A 1 93 ? 20.214 13.590 -13.814 1.00 54.62 93 VAL A CA 1
ATOM 721 C C . VAL A 1 93 ? 21.569 13.417 -14.514 1.00 54.62 93 VAL A C 1
ATOM 723 O O . VAL A 1 93 ? 22.443 14.271 -14.373 1.00 54.62 93 VAL A O 1
ATOM 726 N N . GLY A 1 94 ? 21.736 12.375 -15.336 1.00 49.34 94 GLY A N 1
ATOM 727 C CA . GLY A 1 94 ? 22.968 12.138 -16.098 1.00 49.34 94 GLY A CA 1
ATOM 728 C C . GLY A 1 94 ? 23.258 13.181 -17.186 1.00 49.34 94 GLY A C 1
ATOM 729 O O . GLY A 1 94 ? 24.405 13.319 -17.588 1.00 49.34 94 GLY A O 1
ATOM 730 N N . MET A 1 95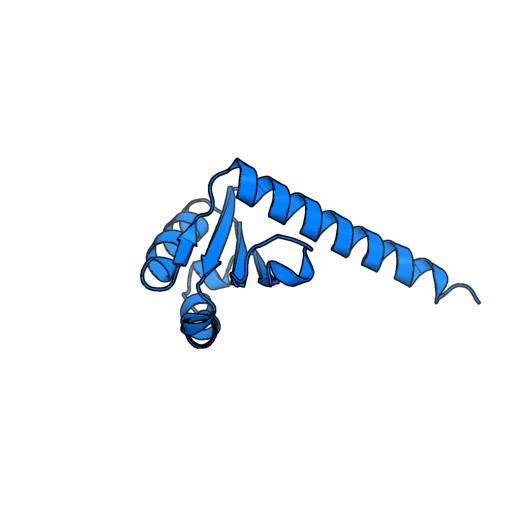 ? 22.252 13.942 -17.635 1.00 51.31 95 MET A N 1
ATOM 731 C CA . MET A 1 95 ? 22.422 14.979 -18.666 1.00 51.31 95 MET A CA 1
ATOM 732 C C . MET A 1 95 ? 22.692 16.384 -18.104 1.00 51.31 95 MET A C 1
ATOM 734 O O . MET A 1 95 ? 22.966 17.294 -18.877 1.00 51.31 95 MET A O 1
ATOM 738 N N . ILE A 1 96 ? 22.601 16.592 -16.783 1.00 55.28 96 ILE A N 1
ATOM 739 C CA . ILE A 1 96 ? 22.801 17.919 -16.159 1.00 55.28 96 ILE A CA 1
ATOM 740 C C . ILE A 1 96 ? 24.219 18.069 -15.574 1.00 55.28 96 ILE A C 1
ATOM 742 O O . ILE A 1 96 ? 24.665 19.183 -15.324 1.00 55.28 96 ILE A O 1
ATOM 746 N N . PHE A 1 97 ? 24.961 16.969 -15.410 1.00 55.47 97 PHE A N 1
ATOM 747 C CA . PHE A 1 97 ? 26.351 16.982 -14.929 1.00 55.47 97 PHE A CA 1
ATOM 748 C C . PHE A 1 97 ? 27.404 16.750 -16.028 1.00 55.47 97 PHE A C 1
ATOM 750 O O . PHE A 1 97 ? 28.565 16.517 -15.704 1.00 55.47 97 PHE A O 1
ATOM 757 N N . ASP A 1 98 ? 27.022 16.851 -17.303 1.00 46.19 98 ASP A N 1
ATOM 758 C CA . ASP A 1 98 ? 27.951 16.865 -18.442 1.00 46.19 98 ASP A CA 1
ATOM 759 C C . ASP A 1 98 ? 27.693 18.129 -19.288 1.00 46.19 98 ASP A C 1
ATOM 761 O O . ASP A 1 98 ? 27.043 18.088 -20.332 1.00 46.19 98 ASP A O 1
ATOM 765 N N . ALA A 1 99 ? 28.102 19.290 -18.760 1.00 43.38 99 ALA A N 1
ATOM 766 C CA . ALA A 1 99 ? 28.238 20.556 -19.489 1.00 43.38 99 ALA A CA 1
ATOM 767 C C . ALA A 1 99 ? 29.248 21.478 -18.791 1.00 43.38 99 ALA A C 1
ATOM 769 O O . ALA A 1 99 ? 29.158 21.619 -17.548 1.00 43.38 99 ALA A O 1
#

pLDDT: mean 86.47, std 12.13, range [43.38, 95.12]

Sequence (99 aa):
MATVVIGVKKEFTSKVPELLKDDLVSRQSITTREAAALELKSELFLVIIEGNEKGIERAKEVFKPVGEPLPEKEAREVIDRVRAEEEKASMGVGMIFDA

Secondary structure (DSSP, 8-state):
-EEEEEEE-GGGGGGHHHHTTSTTTTTSEEEEEEGGGGT-S--PEEEEEEE-HHHHHHHHHHHTTTEEEPPHHHHHHHHHHHHHHHHHHHHHHTTTS--